Protein AF-A0A2V9CD61-F1 (afdb_monomer_lite)

Structure (mmCIF, N/CA/C/O backbone):
data_AF-A0A2V9CD61-F1
#
_entry.id   AF-A0A2V9CD61-F1
#
loop_
_atom_site.group_PDB
_atom_site.id
_atom_site.type_symbol
_atom_site.label_atom_id
_atom_site.label_alt_id
_atom_site.label_comp_id
_atom_site.label_asym_id
_atom_site.label_entity_id
_atom_site.label_seq_id
_atom_site.pdbx_PDB_ins_code
_atom_site.Cartn_x
_atom_site.Cartn_y
_atom_site.Cartn_z
_atom_site.occupancy
_atom_site.B_iso_or_equiv
_atom_site.auth_seq_id
_atom_site.auth_comp_id
_atom_site.auth_asym_id
_atom_site.auth_atom_id
_atom_site.pdbx_PDB_model_num
ATOM 1 N N . MET A 1 1 ? 9.385 -17.475 16.795 1.00 40.84 1 MET A N 1
ATOM 2 C CA . MET A 1 1 ? 10.564 -17.528 15.905 1.00 40.84 1 MET A CA 1
ATOM 3 C C . MET A 1 1 ? 10.104 -17.033 14.543 1.00 40.84 1 MET A C 1
ATOM 5 O O . MET A 1 1 ? 9.545 -17.823 13.800 1.00 40.84 1 MET A O 1
ATOM 9 N N . ILE A 1 2 ? 10.219 -15.737 14.253 1.00 51.88 2 ILE A N 1
ATOM 10 C CA . ILE A 1 2 ? 9.819 -15.185 12.947 1.00 51.88 2 ILE A CA 1
ATOM 11 C C . ILE A 1 2 ? 11.109 -15.013 12.150 1.00 51.88 2 ILE A C 1
ATOM 13 O O . ILE A 1 2 ? 12.042 -14.374 12.633 1.00 51.88 2 ILE A O 1
ATOM 17 N N . LYS A 1 3 ? 11.215 -15.672 10.993 1.00 49.12 3 LYS A N 1
ATOM 18 C CA . LYS A 1 3 ? 12.422 -15.616 10.159 1.00 49.12 3 LYS A CA 1
ATOM 19 C C . LYS A 1 3 ? 12.338 -14.404 9.225 1.00 49.12 3 LYS A C 1
ATOM 21 O O . LYS A 1 3 ? 11.287 -14.212 8.621 1.00 49.12 3 LYS A O 1
ATOM 26 N N . PRO A 1 4 ? 13.437 -13.666 8.979 1.00 50.78 4 PRO A N 1
ATOM 27 C CA . PRO A 1 4 ? 13.461 -12.478 8.106 1.00 50.78 4 PRO A CA 1
ATOM 28 C C . PRO A 1 4 ? 13.315 -12.787 6.596 1.00 50.78 4 PRO A C 1
ATOM 30 O O . PRO A 1 4 ? 13.735 -12.015 5.744 1.00 50.78 4 PRO A O 1
ATOM 33 N N . ARG A 1 5 ? 12.750 -13.950 6.249 1.00 51.12 5 ARG A N 1
ATOM 34 C CA . ARG A 1 5 ? 12.327 -14.355 4.895 1.00 51.12 5 ARG A CA 1
ATOM 35 C C . ARG A 1 5 ? 10.851 -14.778 4.846 1.00 51.12 5 ARG A C 1
ATOM 37 O O . ARG A 1 5 ? 10.356 -15.119 3.783 1.00 51.12 5 ARG A O 1
ATOM 44 N N . GLU A 1 6 ? 10.162 -14.745 5.987 1.00 52.97 6 GLU A N 1
ATOM 45 C CA . GLU A 1 6 ? 8.719 -14.964 6.138 1.00 52.97 6 GLU A CA 1
ATOM 46 C C . GLU A 1 6 ? 8.036 -13.653 6.558 1.00 52.97 6 GLU A C 1
ATOM 48 O O . GLU A 1 6 ? 7.192 -13.631 7.451 1.00 52.97 6 GLU A O 1
ATOM 53 N N . LEU A 1 7 ? 8.392 -12.544 5.899 1.00 59.44 7 LEU A N 1
ATOM 54 C CA . LEU A 1 7 ? 7.477 -11.410 5.820 1.00 59.44 7 L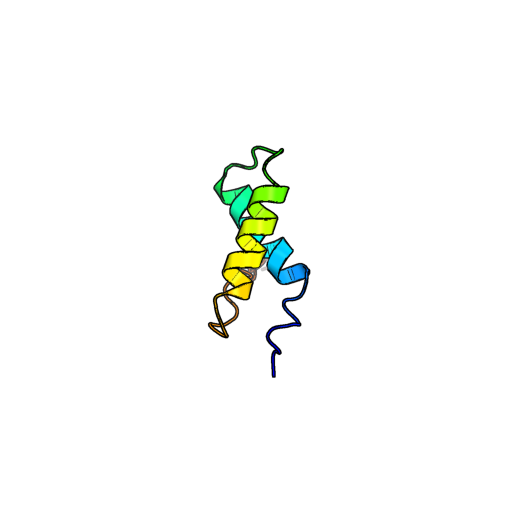EU A CA 1
ATOM 55 C C . LEU A 1 7 ? 6.275 -11.891 5.019 1.00 59.44 7 LEU A C 1
ATOM 57 O O . LEU A 1 7 ? 6.326 -11.989 3.792 1.00 59.44 7 LEU A O 1
ATOM 61 N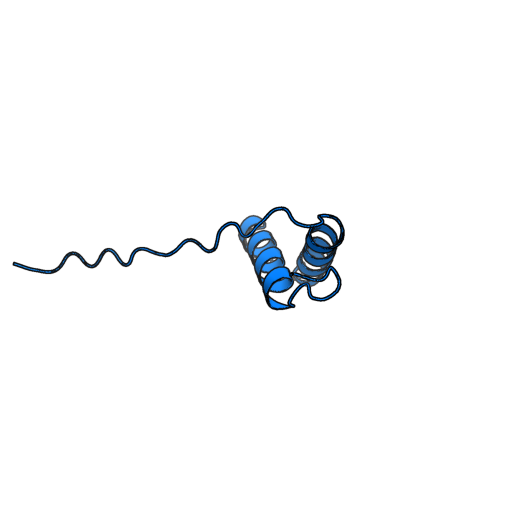 N . SER A 1 8 ? 5.223 -12.293 5.729 1.00 75.69 8 SER A N 1
ATOM 62 C CA . SER A 1 8 ? 4.019 -12.800 5.090 1.00 75.69 8 SER A CA 1
ATOM 63 C C . SER A 1 8 ? 3.487 -11.739 4.137 1.00 75.69 8 SER A C 1
ATOM 65 O O . SER A 1 8 ? 3.395 -10.562 4.494 1.00 75.69 8 SER A O 1
ATOM 67 N N . THR A 1 9 ? 3.068 -12.149 2.940 1.00 78.25 9 THR A N 1
ATOM 68 C CA . THR A 1 9 ? 2.443 -11.252 1.958 1.00 78.25 9 THR A CA 1
ATOM 69 C C . THR A 1 9 ? 1.259 -10.480 2.558 1.00 78.25 9 THR A C 1
ATOM 71 O O . THR A 1 9 ? 0.954 -9.380 2.112 1.00 78.25 9 THR A O 1
ATOM 74 N N . GLN A 1 10 ? 0.635 -11.003 3.623 1.00 80.94 10 GLN A N 1
ATOM 75 C CA . GLN A 1 10 ? -0.395 -10.304 4.395 1.00 80.94 10 GLN A CA 1
ATOM 76 C C . GLN A 1 10 ? 0.116 -9.076 5.169 1.00 80.94 10 GLN A C 1
ATOM 78 O O . GLN A 1 10 ? -0.618 -8.100 5.287 1.00 80.94 10 GLN A O 1
ATOM 83 N N . GLU A 1 11 ? 1.338 -9.089 5.705 1.00 83.25 11 GLU A N 1
ATOM 84 C CA . GLU A 1 11 ? 1.910 -7.936 6.420 1.00 83.25 11 GLU A CA 1
ATOM 85 C C . GLU A 1 11 ? 2.307 -6.825 5.450 1.00 83.25 11 GLU A C 1
ATOM 87 O O . GLU A 1 11 ? 1.973 -5.663 5.694 1.00 83.25 11 GLU A O 1
ATOM 92 N N . ILE A 1 12 ? 2.900 -7.198 4.313 1.00 85.62 12 ILE A N 1
ATOM 93 C CA . ILE A 1 12 ? 3.185 -6.290 3.195 1.00 85.62 12 ILE A CA 1
ATOM 94 C C . ILE A 1 12 ? 1.880 -5.673 2.679 1.00 85.62 12 ILE A C 1
ATOM 96 O O . ILE A 1 12 ? 1.746 -4.452 2.661 1.00 85.62 12 ILE A O 1
ATOM 100 N N . ALA A 1 13 ? 0.872 -6.495 2.366 1.00 86.44 13 ALA A N 1
ATOM 101 C CA . ALA A 1 13 ? -0.432 -6.022 1.903 1.00 86.44 13 ALA A CA 1
ATOM 102 C C . ALA A 1 13 ? -1.144 -5.132 2.938 1.00 86.44 13 ALA A C 1
ATOM 104 O O . ALA A 1 13 ? -1.735 -4.118 2.568 1.00 86.44 13 ALA A O 1
ATOM 105 N N . ARG A 1 14 ? -1.064 -5.455 4.240 1.00 87.19 14 ARG A N 1
ATOM 106 C CA . ARG A 1 14 ? -1.620 -4.610 5.311 1.00 87.19 14 ARG A CA 1
ATOM 107 C C . ARG A 1 14 ? -0.936 -3.245 5.347 1.00 87.19 14 ARG A C 1
ATOM 109 O O . ARG A 1 14 ? -1.629 -2.236 5.440 1.00 87.19 14 ARG A O 1
ATOM 116 N N . ARG A 1 15 ? 0.397 -3.205 5.261 1.00 88.88 15 ARG A N 1
ATOM 117 C CA . ARG A 1 15 ? 1.172 -1.958 5.298 1.00 88.88 15 ARG A CA 1
ATOM 118 C C . ARG A 1 15 ? 0.950 -1.116 4.036 1.00 88.88 15 ARG A C 1
ATOM 120 O O . ARG A 1 15 ? 0.718 0.082 4.159 1.00 88.88 15 ARG A O 1
ATOM 127 N N . ALA A 1 16 ? 0.910 -1.741 2.859 1.00 89.62 16 ALA A N 1
ATOM 128 C CA . ALA A 1 16 ? 0.564 -1.089 1.595 1.00 89.62 16 ALA A CA 1
ATOM 129 C C . ALA A 1 16 ? -0.861 -0.504 1.626 1.00 89.62 16 ALA A C 1
ATOM 131 O O . ALA A 1 16 ? -1.079 0.632 1.219 1.00 89.62 16 ALA A O 1
ATOM 132 N N . HIS A 1 17 ? -1.827 -1.234 2.194 1.00 88.62 17 HIS A N 1
ATOM 133 C CA . HIS A 1 17 ? -3.191 -0.739 2.384 1.00 88.62 17 HIS A CA 1
ATOM 134 C C . HIS A 1 17 ? -3.267 0.432 3.384 1.00 88.62 17 HIS A C 1
ATOM 136 O O . HIS A 1 17 ? -4.025 1.374 3.167 1.00 88.62 17 HIS A O 1
ATOM 142 N N . GLU A 1 18 ? -2.477 0.434 4.463 1.00 89.12 18 GLU A N 1
ATOM 143 C CA . GLU A 1 18 ? -2.389 1.606 5.348 1.00 89.12 18 GLU A CA 1
ATOM 144 C C . GLU A 1 18 ? -1.796 2.831 4.637 1.00 89.12 18 GLU A C 1
ATOM 146 O O . GLU A 1 18 ? -2.251 3.948 4.884 1.00 89.12 18 GLU A O 1
ATOM 151 N N . LEU A 1 19 ? -0.814 2.655 3.749 1.00 87.75 19 LEU A N 1
ATOM 152 C CA . LEU A 1 19 ? -0.269 3.741 2.923 1.00 87.75 19 LEU A CA 1
ATOM 153 C C . LEU A 1 19 ? -1.315 4.254 1.915 1.00 87.75 19 LEU A C 1
ATOM 155 O O . LEU A 1 19 ? -1.566 5.457 1.868 1.00 87.75 19 LEU A O 1
ATOM 159 N N . TYR A 1 20 ? -2.033 3.352 1.236 1.00 86.69 20 TYR A N 1
ATOM 160 C CA . TYR A 1 20 ? -3.175 3.671 0.369 1.00 86.69 20 TYR A CA 1
ATOM 161 C C . TYR A 1 20 ? -4.249 4.501 1.091 1.00 86.69 20 TYR A C 1
ATOM 163 O O . TYR A 1 20 ? -4.708 5.521 0.577 1.00 86.69 20 TYR A O 1
ATOM 171 N N . VAL A 1 21 ? -4.651 4.102 2.303 1.00 88.12 21 VAL A N 1
ATOM 172 C CA . VAL A 1 21 ? -5.670 4.838 3.072 1.00 88.12 21 VAL A CA 1
ATOM 173 C C . VAL A 1 21 ? -5.138 6.201 3.528 1.00 88.12 21 VAL A C 1
ATOM 175 O O . VAL A 1 21 ? -5.859 7.193 3.437 1.00 88.12 21 VAL A O 1
ATOM 178 N N . GLN A 1 22 ? -3.874 6.286 3.958 1.00 84.56 22 GLN A N 1
ATOM 179 C CA . GLN A 1 22 ? -3.242 7.559 4.331 1.00 84.56 22 GLN A CA 1
ATOM 180 C C . GLN A 1 22 ? -3.075 8.516 3.137 1.00 84.56 22 GLN A C 1
ATOM 182 O O . GLN A 1 22 ? -3.223 9.722 3.326 1.00 84.56 22 GLN A O 1
ATOM 187 N N . ARG A 1 23 ? -2.840 8.005 1.912 1.00 81.19 23 ARG A N 1
ATOM 188 C CA . ARG A 1 23 ? -2.782 8.801 0.664 1.00 81.19 23 ARG A CA 1
ATOM 189 C C . ARG A 1 23 ? -4.162 9.234 0.139 1.00 81.19 23 ARG A C 1
ATOM 191 O O . ARG A 1 23 ? -4.251 9.802 -0.944 1.00 81.19 23 ARG A O 1
ATOM 198 N N . GLY A 1 24 ? -5.246 8.954 0.869 1.00 86.25 24 GLY A N 1
ATOM 199 C CA . GLY A 1 24 ? -6.616 9.266 0.444 1.00 86.25 24 GLY A CA 1
ATOM 200 C C . GLY A 1 24 ? -7.179 8.326 -0.630 1.00 86.25 24 GLY A C 1
ATOM 201 O O . GLY A 1 24 ? -8.218 8.627 -1.207 1.00 86.25 24 GLY A O 1
ATOM 202 N N . GLY A 1 25 ? -6.523 7.189 -0.892 1.00 77.50 25 GLY A N 1
ATOM 203 C CA . GLY A 1 25 ? -7.010 6.152 -1.804 1.00 77.50 25 GLY A CA 1
ATOM 204 C C . GLY A 1 25 ? -6.871 6.459 -3.300 1.00 77.50 25 GLY A C 1
ATOM 205 O O . GLY A 1 25 ? -7.708 6.027 -4.081 1.00 77.50 25 GLY A O 1
ATOM 206 N N . GLU A 1 26 ? -5.832 7.194 -3.717 1.00 78.56 26 GLU A N 1
ATOM 207 C CA . GLU A 1 26 ? -5.710 7.796 -5.067 1.00 78.56 26 GLU A CA 1
ATOM 208 C C . GLU A 1 26 ? -5.813 6.831 -6.280 1.00 78.56 26 GLU A C 1
ATOM 210 O O . GLU A 1 26 ? -6.085 7.285 -7.383 1.00 78.56 26 GLU A O 1
ATOM 215 N N . HIS A 1 27 ? -5.624 5.515 -6.101 1.00 72.81 27 HIS A N 1
ATOM 216 C CA . HIS A 1 27 ? -5.373 4.517 -7.167 1.00 72.81 27 HIS A CA 1
ATOM 217 C C . HIS A 1 27 ? -4.137 4.816 -8.061 1.00 72.81 27 HIS A C 1
ATOM 219 O O . HIS A 1 27 ? -3.676 5.944 -8.175 1.00 72.81 27 HIS A O 1
ATOM 225 N N . GLY A 1 28 ? -3.489 3.788 -8.615 1.00 80.94 28 GLY A N 1
ATOM 226 C CA . GLY A 1 28 ? -2.321 3.943 -9.500 1.00 80.94 28 GLY A CA 1
ATOM 227 C C . GLY A 1 28 ? -0.964 4.123 -8.800 1.00 80.94 28 GLY A C 1
ATOM 228 O O . GLY A 1 28 ? 0.066 4.017 -9.460 1.00 80.94 28 GLY A O 1
ATOM 229 N N . LYS A 1 29 ? -0.929 4.300 -7.470 1.00 83.25 29 LYS A N 1
ATOM 230 C CA . LYS A 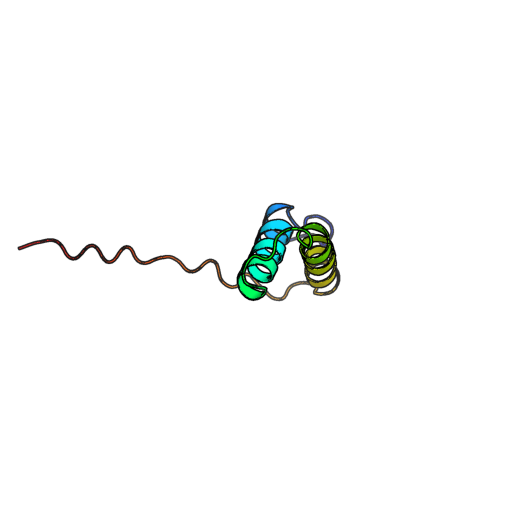1 29 ? 0.300 4.194 -6.644 1.00 83.25 29 LYS A CA 1
ATOM 231 C C . LYS A 1 29 ? 0.339 2.946 -5.765 1.00 83.25 29 LYS A C 1
ATOM 233 O O . LYS A 1 29 ? 1.160 2.823 -4.868 1.00 83.25 29 LYS A O 1
ATOM 238 N N . ASP A 1 30 ? -0.539 1.994 -6.049 1.00 83.94 30 ASP A N 1
ATOM 239 C CA . ASP A 1 30 ? -0.710 0.768 -5.264 1.00 83.94 30 ASP A CA 1
ATOM 240 C C . ASP A 1 30 ? 0.552 -0.116 -5.297 1.00 83.94 30 ASP A C 1
ATOM 242 O O . ASP A 1 30 ? 0.895 -0.753 -4.305 1.00 83.94 30 ASP A O 1
ATOM 246 N N . VAL A 1 31 ? 1.295 -0.077 -6.410 1.00 87.44 31 VAL A N 1
ATOM 247 C CA . VAL A 1 31 ? 2.606 -0.731 -6.567 1.00 87.44 31 VAL A CA 1
ATOM 248 C C . VAL A 1 31 ? 3.707 0.004 -5.791 1.00 87.44 31 VAL A C 1
ATOM 250 O O . VAL A 1 31 ? 4.539 -0.640 -5.159 1.00 87.44 31 VAL A O 1
ATOM 253 N N . GLU A 1 32 ? 3.692 1.339 -5.785 1.00 88.75 32 GLU A N 1
ATOM 254 C CA . GLU A 1 32 ? 4.656 2.161 -5.035 1.00 88.75 32 GLU A CA 1
ATOM 255 C C . GLU A 1 32 ? 4.506 1.925 -3.524 1.00 88.75 32 GLU A C 1
ATOM 257 O O . GLU A 1 32 ? 5.493 1.698 -2.825 1.00 88.75 32 GLU A O 1
ATOM 262 N N . ASP A 1 33 ? 3.263 1.907 -3.029 1.00 88.62 33 ASP A N 1
ATOM 263 C CA . ASP A 1 33 ? 2.936 1.615 -1.629 1.00 88.62 33 ASP A CA 1
ATOM 264 C C . ASP A 1 33 ? 3.295 0.175 -1.236 1.00 88.62 33 ASP A C 1
ATOM 266 O O . ASP A 1 33 ? 3.717 -0.070 -0.104 1.00 88.62 33 ASP A O 1
ATOM 270 N N . TRP A 1 34 ? 3.182 -0.776 -2.167 1.00 88.25 34 TRP A N 1
ATOM 271 C CA . TRP A 1 34 ? 3.625 -2.156 -1.965 1.00 88.25 34 TRP A CA 1
ATOM 272 C C . TRP A 1 34 ? 5.150 -2.254 -1.842 1.00 88.25 34 TRP A C 1
ATOM 274 O O . TRP A 1 34 ? 5.649 -2.788 -0.855 1.00 88.25 34 TRP A O 1
ATOM 284 N N . ILE A 1 35 ? 5.905 -1.664 -2.774 1.00 88.69 35 ILE A N 1
ATOM 285 C CA . ILE A 1 35 ? 7.380 -1.641 -2.730 1.00 88.69 35 ILE A CA 1
ATOM 286 C C . ILE A 1 35 ? 7.878 -0.890 -1.483 1.00 88.69 35 ILE A C 1
ATOM 288 O O . ILE A 1 35 ? 8.870 -1.282 -0.860 1.00 88.69 35 ILE A O 1
ATOM 292 N N . ARG A 1 36 ? 7.177 0.178 -1.077 1.00 87.00 36 ARG A N 1
ATOM 293 C CA . ARG A 1 36 ? 7.435 0.909 0.171 1.00 87.00 36 ARG A CA 1
ATOM 294 C C . ARG A 1 36 ? 7.224 0.013 1.392 1.00 87.00 36 ARG A C 1
ATOM 296 O O . ARG A 1 36 ? 8.087 -0.013 2.267 1.00 87.00 36 ARG A O 1
ATOM 303 N N . ALA A 1 37 ? 6.119 -0.731 1.434 1.00 88.75 37 ALA A N 1
ATOM 304 C CA . ALA A 1 37 ? 5.817 -1.683 2.497 1.00 88.75 37 ALA A CA 1
ATOM 305 C C . ALA A 1 37 ? 6.847 -2.821 2.583 1.00 88.75 37 ALA A C 1
ATOM 307 O O . ALA A 1 37 ? 7.295 -3.140 3.683 1.00 88.75 37 ALA A O 1
ATOM 308 N N . GLU A 1 38 ? 7.264 -3.394 1.449 1.00 86.62 38 GLU A N 1
ATOM 309 C CA . GLU A 1 38 ? 8.319 -4.417 1.403 1.00 86.62 38 GLU A CA 1
ATOM 310 C C . GLU A 1 38 ? 9.652 -3.891 1.940 1.00 86.62 38 GLU A C 1
ATOM 312 O O . GLU A 1 38 ? 10.316 -4.589 2.704 1.00 86.62 38 GLU A O 1
ATOM 317 N N . LYS A 1 39 ? 10.028 -2.647 1.607 1.00 85.25 39 LYS A N 1
ATOM 318 C CA . LYS A 1 39 ? 11.235 -2.020 2.164 1.00 85.25 39 LYS A CA 1
ATOM 319 C C . LYS A 1 39 ? 11.145 -1.777 3.668 1.00 85.25 39 LYS A C 1
ATOM 321 O O . LYS A 1 39 ? 12.077 -2.143 4.371 1.00 85.25 39 LYS A O 1
ATOM 326 N N . GLU A 1 40 ? 10.059 -1.186 4.168 1.00 82.75 40 GLU A N 1
ATOM 327 C CA . GLU A 1 40 ? 9.933 -0.902 5.610 1.00 82.75 40 GLU A CA 1
ATOM 328 C C . GLU A 1 40 ? 9.897 -2.182 6.455 1.00 82.75 40 GLU A C 1
ATOM 330 O O . GLU A 1 40 ? 10.471 -2.217 7.537 1.00 82.75 40 GLU A O 1
ATOM 335 N N . LEU A 1 41 ? 9.275 -3.253 5.954 1.00 80.12 41 LEU A N 1
ATOM 336 C CA . LEU A 1 41 ? 9.250 -4.545 6.643 1.00 80.12 41 LEU A CA 1
ATOM 337 C C . LEU A 1 41 ? 10.562 -5.335 6.481 1.00 80.12 41 LEU A C 1
ATOM 339 O O . LEU A 1 41 ? 10.905 -6.125 7.357 1.00 80.12 41 LEU A O 1
ATOM 343 N N . GLY A 1 42 ? 11.286 -5.140 5.375 1.00 71.50 42 GLY A N 1
ATOM 344 C CA . GLY A 1 42 ? 12.567 -5.794 5.092 1.00 71.50 42 GLY A CA 1
ATOM 345 C C . GLY A 1 42 ? 13.769 -5.199 5.830 1.00 71.50 42 GLY A C 1
ATOM 346 O O . GLY A 1 42 ? 14.727 -5.927 6.085 1.00 71.50 42 GLY A O 1
ATOM 347 N N . ASP A 1 43 ? 13.717 -3.909 6.174 1.00 66.00 43 ASP A N 1
ATOM 348 C CA . ASP A 1 43 ? 14.807 -3.178 6.841 1.00 66.00 43 ASP A CA 1
ATOM 349 C C . ASP A 1 43 ? 14.678 -3.161 8.381 1.00 66.00 43 ASP A C 1
ATOM 351 O O . ASP A 1 43 ? 15.672 -2.958 9.072 1.00 66.00 43 ASP A O 1
ATOM 355 N N . GLU A 1 44 ? 13.484 -3.429 8.933 1.00 54.28 44 GLU A N 1
ATOM 356 C CA . GLU A 1 44 ? 13.186 -3.404 10.379 1.00 54.28 44 GLU A CA 1
ATOM 357 C C . GLU A 1 44 ? 13.140 -4.825 10.999 1.00 54.28 44 GLU A C 1
ATOM 359 O O . GLU A 1 44 ? 12.077 -5.462 11.066 1.00 54.28 44 GLU A O 1
ATOM 364 N N . PRO A 1 45 ? 14.262 -5.373 11.510 1.00 54.41 45 PRO A N 1
ATOM 365 C CA . PRO A 1 45 ? 14.256 -6.649 12.210 1.00 54.41 45 PRO A CA 1
ATOM 366 C C . PRO A 1 45 ? 13.619 -6.532 13.609 1.00 54.41 45 PRO A C 1
ATOM 368 O O . PRO A 1 45 ? 14.278 -6.222 14.598 1.00 54.41 45 PRO A O 1
ATOM 371 N N . ALA A 1 46 ? 12.356 -6.959 13.696 1.00 51.25 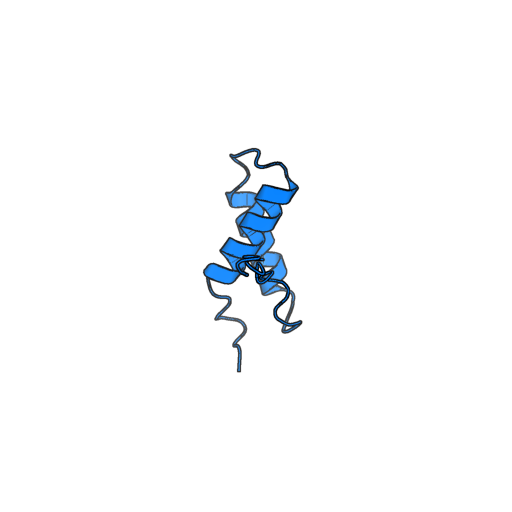46 ALA A N 1
ATOM 372 C CA . ALA A 1 46 ? 11.675 -7.411 14.919 1.00 51.25 46 ALA A CA 1
ATOM 373 C C . ALA A 1 46 ? 11.204 -6.348 15.946 1.00 51.25 46 ALA A C 1
ATOM 375 O O . ALA A 1 46 ? 11.401 -6.519 17.150 1.00 51.25 46 ALA A O 1
ATOM 376 N N . ALA A 1 47 ? 10.428 -5.349 15.502 1.00 46.78 47 ALA A N 1
ATOM 377 C CA . ALA A 1 47 ? 9.729 -4.384 16.374 1.00 46.78 47 ALA A CA 1
ATOM 378 C C . ALA A 1 47 ? 8.184 -4.552 16.489 1.00 46.78 47 ALA A C 1
ATOM 380 O O . ALA A 1 47 ? 7.462 -3.580 16.687 1.00 46.78 47 ALA A O 1
ATOM 381 N N . GLY A 1 48 ? 7.671 -5.790 16.464 1.00 46.38 48 GLY A N 1
ATOM 382 C CA . GLY A 1 48 ? 6.386 -6.167 17.096 1.00 46.38 48 GLY A CA 1
ATOM 383 C C . GLY A 1 48 ? 5.051 -5.797 16.394 1.00 46.38 48 GLY A C 1
ATOM 384 O O . GLY A 1 48 ? 4.956 -4.830 15.642 1.00 46.38 48 GLY A O 1
ATOM 385 N N . PRO A 1 49 ? 3.963 -6.564 16.634 1.00 62.56 49 PRO A N 1
ATOM 386 C CA . PRO A 1 49 ? 2.700 -6.402 15.913 1.00 62.56 49 PRO A CA 1
ATOM 387 C C . PRO A 1 49 ? 1.842 -5.255 16.467 1.00 62.56 49 PRO A C 1
ATOM 389 O O . PRO A 1 49 ? 1.255 -5.342 17.546 1.00 62.56 49 PRO A O 1
ATOM 392 N N . ALA A 1 50 ? 1.696 -4.199 15.673 1.00 51.12 50 ALA A N 1
ATOM 393 C CA . ALA A 1 50 ? 0.879 -3.031 15.976 1.00 51.12 50 ALA A CA 1
ATOM 394 C C . ALA A 1 50 ? 0.309 -2.475 14.647 1.00 51.12 50 ALA A C 1
ATOM 396 O O . ALA A 1 50 ? 1.074 -2.234 13.727 1.00 51.12 50 ALA A O 1
ATOM 397 N N . LYS A 1 51 ? -0.996 -2.247 14.437 1.00 53.03 51 LYS A N 1
ATOM 398 C CA . LYS A 1 51 ? -2.160 -2.392 15.330 1.00 53.03 51 LYS A CA 1
ATOM 399 C C . LYS A 1 51 ? -3.361 -2.861 14.498 1.00 53.03 51 LYS A C 1
ATOM 401 O O . LYS A 1 51 ? -4.095 -2.038 13.956 1.00 53.03 51 LYS A O 1
ATOM 406 N N . THR A 1 52 ? -3.631 -4.167 14.435 1.00 47.06 52 THR A N 1
ATOM 407 C CA . THR A 1 52 ? -4.975 -4.629 14.049 1.00 47.06 52 THR A CA 1
ATOM 408 C C . THR A 1 52 ? -5.919 -4.227 15.171 1.00 47.06 52 THR A C 1
ATOM 410 O O . THR A 1 52 ? -6.068 -4.956 16.150 1.00 47.06 52 THR A O 1
ATOM 413 N N . ARG A 1 53 ? -6.488 -3.021 15.066 1.00 47.16 53 ARG A N 1
ATOM 414 C CA . ARG A 1 53 ? -7.483 -2.495 15.998 1.00 47.16 53 ARG A CA 1
ATOM 415 C C . ARG A 1 53 ? -8.576 -3.558 16.139 1.00 47.16 53 ARG A C 1
ATOM 417 O O . ARG A 1 53 ? -9.295 -3.764 15.159 1.00 47.16 53 ARG A O 1
ATOM 424 N N . PRO A 1 54 ? -8.724 -4.237 17.297 1.00 46.28 54 PRO A N 1
ATOM 425 C CA . PRO A 1 54 ? -9.943 -4.982 17.522 1.00 46.28 54 PRO A CA 1
ATOM 426 C C . PRO A 1 54 ? -11.034 -3.922 17.478 1.00 46.28 54 PRO A C 1
ATOM 428 O O . PRO A 1 54 ? -10.980 -2.947 18.224 1.00 46.28 54 PRO A O 1
ATOM 431 N N . VAL A 1 55 ? -11.971 -4.045 16.545 1.00 54.66 55 VAL A N 1
ATOM 432 C CA . VAL A 1 55 ? -13.197 -3.263 16.623 1.00 54.66 55 VAL A CA 1
ATOM 433 C C . VAL A 1 55 ? -13.978 -3.848 17.797 1.00 54.66 55 VAL A C 1
ATOM 435 O O . VAL A 1 55 ? -14.466 -4.975 17.672 1.00 54.66 55 VAL A O 1
ATOM 438 N N . PRO A 1 56 ? -14.101 -3.167 18.956 1.00 51.38 56 PRO A N 1
ATOM 439 C CA . PRO A 1 56 ? -15.115 -3.582 19.899 1.00 51.38 56 PRO A CA 1
ATOM 440 C C . PRO A 1 56 ? -16.442 -3.350 19.180 1.00 51.38 56 PRO A C 1
ATOM 442 O O . PRO A 1 56 ? -16.833 -2.210 18.927 1.00 51.38 56 PRO A O 1
ATOM 445 N N . ARG A 1 57 ? -17.136 -4.430 18.804 1.00 51.66 57 ARG A N 1
ATOM 446 C CA . ARG A 1 57 ? -18.555 -4.318 18.471 1.00 51.66 57 ARG A CA 1
ATOM 447 C C . ARG A 1 57 ? -19.280 -3.983 19.767 1.00 51.66 57 ARG A C 1
ATOM 449 O O .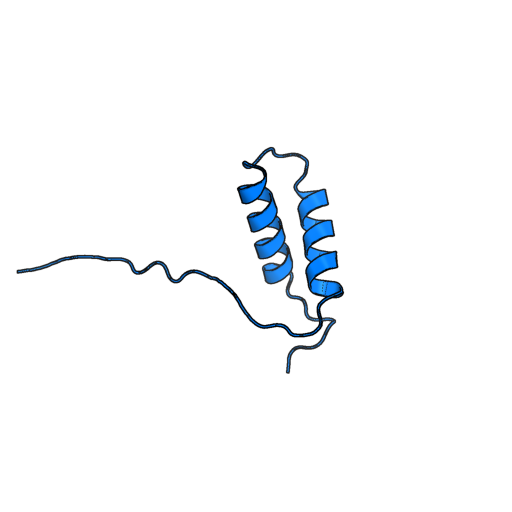 ARG A 1 57 ? -19.739 -4.878 20.470 1.00 51.66 57 ARG A O 1
ATOM 456 N N . S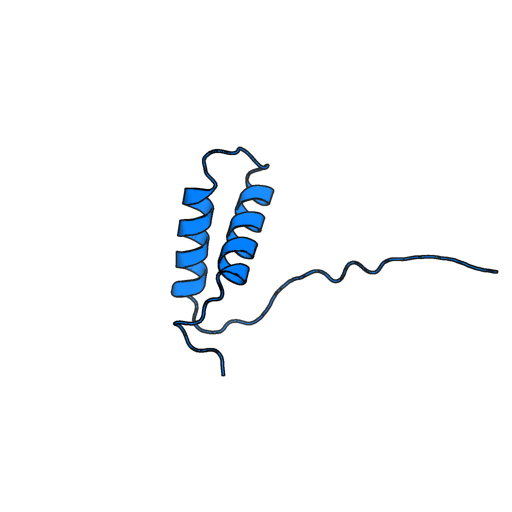ER A 1 58 ? -19.350 -2.690 20.075 1.00 59.28 58 SER A N 1
ATOM 457 C CA . SER A 1 58 ? -20.213 -2.130 21.108 1.00 59.28 58 SER A CA 1
ATOM 458 C C . SER A 1 58 ? -21.662 -2.395 20.718 1.00 59.28 58 SER A C 1
ATOM 460 O O . SER A 1 58 ? -22.311 -1.568 20.086 1.00 59.28 58 SER A O 1
ATOM 462 N N . ASN A 1 59 ? -22.159 -3.579 21.062 1.00 58.06 59 ASN A N 1
ATOM 463 C CA . ASN A 1 59 ? -23.547 -3.956 20.866 1.00 58.06 59 ASN A CA 1
ATOM 464 C C . ASN A 1 59 ? -24.280 -3.812 22.203 1.00 58.06 59 ASN A C 1
ATOM 466 O O . ASN A 1 59 ? -24.466 -4.787 22.927 1.00 58.06 59 ASN A O 1
ATOM 470 N N . GLY A 1 60 ? -24.637 -2.572 22.544 1.00 66.88 60 GLY A N 1
ATOM 471 C CA . GLY A 1 60 ? -25.423 -2.258 23.736 1.00 66.88 60 GLY A CA 1
ATOM 472 C C . GLY A 1 60 ? -26.857 -2.763 23.587 1.00 66.88 60 GLY A C 1
ATOM 473 O O . GLY A 1 60 ? -27.673 -2.097 22.962 1.00 66.88 60 GLY A O 1
ATOM 474 N N . ILE A 1 61 ? -27.122 -3.953 24.127 1.00 64.44 61 ILE A N 1
ATOM 475 C CA . ILE A 1 61 ? -28.392 -4.698 24.119 1.00 64.44 61 ILE A CA 1
ATOM 476 C C . ILE A 1 61 ? -28.238 -5.784 25.207 1.00 64.44 61 ILE A C 1
ATOM 478 O O . ILE A 1 61 ? -27.229 -6.481 25.202 1.00 64.44 61 ILE A O 1
ATOM 482 N N . SER A 1 62 ? -29.139 -5.978 26.175 1.00 50.56 62 SER A N 1
ATOM 483 C CA . SER A 1 62 ? -30.422 -5.312 26.445 1.00 50.56 62 SER A CA 1
ATOM 484 C C . SER A 1 62 ? -30.885 -5.537 27.891 1.00 50.56 62 SER A C 1
ATOM 486 O O . SER A 1 62 ? -30.598 -6.595 28.438 1.00 50.56 62 SER A O 1
ATOM 488 N N . ARG A 1 63 ? -31.753 -4.616 28.345 1.00 63.72 63 ARG A N 1
ATOM 489 C CA . ARG A 1 63 ? -32.837 -4.769 29.342 1.00 63.72 63 ARG A CA 1
ATOM 490 C C . ARG A 1 63 ? -32.466 -4.977 30.816 1.00 63.72 63 ARG A C 1
ATOM 492 O O . ARG A 1 63 ? -31.816 -5.983 31.148 1.00 63.72 63 ARG A O 1
#

Foldseek 3Di:
DQDLVPPPVVQLQVQLVVVCVVVVNPPPCSVVSSVVSCVVSNVDPDPDDDDPDPPPPPPDDDD

Sequence (63 aa):
MIKPRELSTQEIARRAHELYVQRGGEHGKDVEDWIRAEKELGDEPAAGPAKTRPVPRSNGISR

pLDDT: mean 70.67, std 16.2, range [40.84, 89.62]

Secondary structure (DSSP, 8-state):
---TT---HHHHHHHHHHHHHHTTS-SS-HHHHHHHHHHHHHH--------------------

Radius of gyration: 15.7 Å; chains: 1; bounding box: 48×27×39 Å